Protein AF-A0A2N7QFC1-F1 (afdb_monomer)

InterPro domains:
  IPR012340 Nucleic acid-binding, OB-fold [G3DSA:2.40.50.140] (1-71)
  IPR012340 Nucleic acid-binding, OB-fold [SSF50249] (2-71)

Mean predicted aligned error: 6.57 Å

Nearest PDB structures (foldseek):
  4ex5-assembly1_B  TM=9.365E-01  e=9.198E-03  Burkholderia thailandensis E264
  5yzx-assembly2_B-2  TM=9.169E-01  e=6.946E-02  Escherichia coli K-12
  1bbw-assembly1_A-2  TM=9.046E-01  e=1.776E-01  Escherichia coli K-12
  6kcn-assembly2_C  TM=8.269E-01  e=1.160E+00  Plasmodium falciparum NF54

pLDDT: mean 87.84, std 7.6, range [58.75, 94.25]

Sequence (71 aa):
MLEEHQIIKVRYEKLSAIEKMGIKSYPNDFRPKDRAKYLKEIYKDIPAEKLEKRELEFSVAGRVMTKREMG

Solvent-accessible surface area (backbone atoms only — not comparable to full-atom values): 4850 Å² total; per-residue (Å²): 119,68,65,60,54,52,56,52,50,54,51,52,54,51,50,53,51,41,47,72,70,71,44,71,90,79,73,85,82,82,75,59,83,48,52,75,67,59,54,47,72,75,48,68,87,57,56,66,78,63,51,74,74,46,96,74,88,84,39,73,81,81,79,91,83,80,83,83,88,80,131

Foldseek 3Di:
DVVVVVVVVVVVVVLVVCVVVVHDSDDPPDDFPDDPVVCCVVPVPPDPVRVVVDPDDGGDDDDCDDDDDDD

Secondary structure (DSSP, 8-state):
-HHHHHHHHHHHHHHHHHHHTT--SS------S--HHHHHHHHTTS-HHHHHTS-----------------

Organism: NCBI:txid1295609

Radius of gyration: 18.23 Å; Cα contacts (8 Å, |Δi|>4): 20; chains: 1; bounding box: 38×32×38 Å

Structure (mmCIF, N/CA/C/O backbone):
data_AF-A0A2N7QFC1-F1
#
_entry.id   AF-A0A2N7QFC1-F1
#
loop_
_atom_site.group_PDB
_atom_site.id
_atom_site.type_symbol
_atom_site.label_atom_id
_atom_site.label_alt_id
_atom_site.label_comp_id
_atom_site.label_asym_id
_atom_site.label_entity_id
_atom_site.label_seq_id
_atom_site.pdb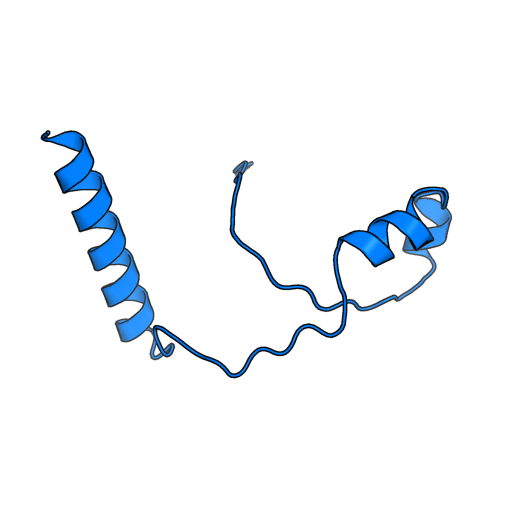x_PDB_ins_code
_atom_site.Cartn_x
_atom_site.Cartn_y
_atom_site.Cartn_z
_atom_site.occupancy
_atom_site.B_iso_or_equiv
_atom_site.auth_seq_id
_atom_site.auth_comp_id
_atom_site.auth_asym_id
_atom_site.auth_atom_id
_atom_site.pdbx_PDB_model_num
ATOM 1 N N . MET A 1 1 ? 17.352 19.575 -10.401 1.00 58.75 1 MET A N 1
ATOM 2 C CA . MET A 1 1 ? 17.807 19.303 -11.784 1.00 58.75 1 MET A CA 1
ATOM 3 C C . MET A 1 1 ? 18.488 17.941 -11.987 1.00 58.75 1 MET A C 1
ATOM 5 O O . MET A 1 1 ? 18.038 17.23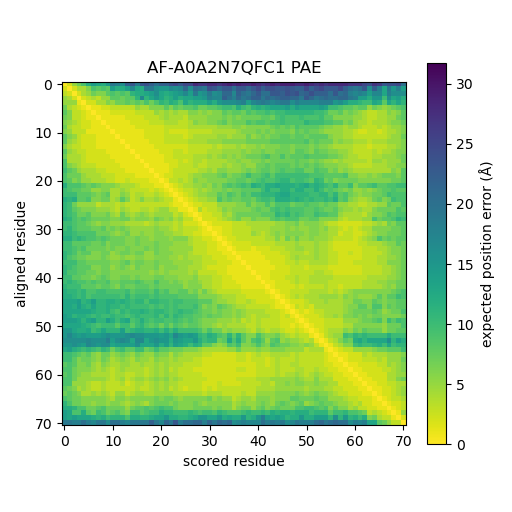5 -12.874 1.00 58.75 1 MET A O 1
ATOM 9 N N . LEU A 1 2 ? 19.501 17.509 -11.212 1.00 63.84 2 LEU A N 1
ATOM 10 C CA . LEU A 1 2 ? 20.081 16.144 -11.341 1.00 63.84 2 LEU A CA 1
ATOM 11 C C . LEU A 1 2 ? 19.313 15.062 -10.551 1.00 63.84 2 LEU A C 1
ATOM 13 O O . LEU A 1 2 ? 19.047 13.985 -11.080 1.00 63.84 2 LEU A O 1
ATOM 17 N N . GLU A 1 3 ? 18.898 15.357 -9.315 1.00 67.12 3 GLU A N 1
ATOM 18 C CA . GLU A 1 3 ? 18.163 14.400 -8.464 1.00 67.12 3 GLU A CA 1
ATOM 19 C C . GLU A 1 3 ? 16.793 14.014 -9.035 1.00 67.12 3 GLU A C 1
ATOM 21 O O . GLU A 1 3 ? 16.406 12.849 -8.999 1.00 67.12 3 GLU A O 1
ATOM 26 N N . GLU A 1 4 ? 16.067 14.963 -9.631 1.00 73.06 4 GLU A N 1
ATOM 27 C CA . GLU A 1 4 ? 14.784 14.695 -10.299 1.00 73.06 4 GLU A CA 1
ATOM 28 C C . GLU A 1 4 ? 14.947 13.684 -11.435 1.00 73.06 4 GLU A C 1
ATOM 30 O O . GLU A 1 4 ? 14.140 12.764 -11.582 1.00 73.06 4 GLU A O 1
ATOM 35 N N . HIS A 1 5 ? 16.037 13.806 -12.195 1.00 81.69 5 HIS A N 1
ATOM 36 C CA . HIS A 1 5 ? 16.358 12.884 -13.275 1.00 81.69 5 HIS A CA 1
ATOM 37 C C . HIS A 1 5 ? 16.649 11.474 -12.739 1.00 81.69 5 HIS A C 1
ATOM 39 O O . HIS A 1 5 ? 16.198 10.478 -13.308 1.00 81.69 5 HIS A O 1
ATOM 45 N N . GLN A 1 6 ? 17.322 11.381 -11.590 1.00 85.88 6 GLN A N 1
ATOM 46 C CA . GLN A 1 6 ? 17.582 10.110 -10.916 1.00 85.88 6 GLN A CA 1
ATOM 47 C C . GLN A 1 6 ? 16.297 9.466 -10.370 1.00 85.88 6 GLN A C 1
ATOM 49 O O . GLN A 1 6 ? 16.096 8.265 -10.554 1.00 85.88 6 GLN A O 1
ATOM 54 N N . ILE A 1 7 ? 15.387 10.240 -9.768 1.00 89.75 7 ILE A N 1
ATOM 55 C CA . ILE A 1 7 ? 14.096 9.730 -9.267 1.00 89.75 7 ILE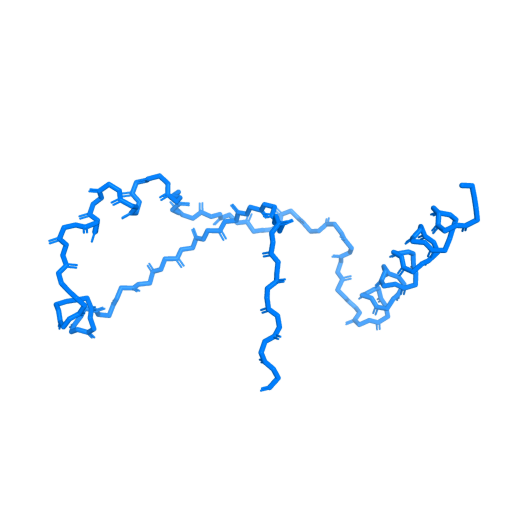 A CA 1
ATOM 56 C C . ILE A 1 7 ? 13.249 9.170 -10.414 1.00 89.75 7 ILE A C 1
ATOM 58 O O . ILE A 1 7 ? 12.649 8.099 -10.282 1.00 89.75 7 ILE A O 1
ATOM 62 N N . ILE A 1 8 ? 13.194 9.881 -11.541 1.00 91.25 8 ILE A N 1
ATOM 63 C CA . ILE A 1 8 ? 12.451 9.444 -12.726 1.00 91.25 8 ILE A CA 1
ATOM 64 C C . ILE A 1 8 ? 13.052 8.149 -13.282 1.00 91.25 8 ILE A C 1
ATOM 66 O O . ILE A 1 8 ? 12.308 7.195 -13.521 1.00 91.25 8 ILE A O 1
ATOM 70 N N . LYS A 1 9 ? 14.384 8.071 -13.409 1.00 92.75 9 LYS A N 1
ATOM 71 C CA . LYS A 1 9 ? 15.079 6.858 -13.864 1.00 92.75 9 LYS A CA 1
ATOM 72 C C . LYS A 1 9 ? 14.729 5.644 -12.997 1.00 92.75 9 LYS A C 1
ATOM 74 O O . LYS A 1 9 ? 14.301 4.623 -13.527 1.00 92.75 9 LYS A O 1
ATOM 79 N N . VAL A 1 10 ? 14.796 5.791 -11.672 1.00 92.81 10 VAL A N 1
ATOM 80 C CA . VAL A 1 10 ? 14.465 4.710 -10.725 1.00 92.81 10 VAL A CA 1
ATOM 81 C C . VAL A 1 10 ? 13.010 4.248 -10.867 1.00 92.81 10 VAL A C 1
ATOM 83 O O . VAL A 1 10 ? 12.715 3.060 -10.724 1.00 92.81 10 VAL A O 1
ATOM 86 N N . ARG A 1 11 ? 12.069 5.154 -11.165 1.00 92.75 11 ARG A N 1
ATOM 87 C CA . ARG A 1 11 ? 10.665 4.776 -11.409 1.00 92.75 11 ARG A CA 1
ATOM 88 C C . ARG A 1 11 ? 10.511 3.917 -12.665 1.00 92.75 11 ARG A C 1
ATOM 90 O O . ARG A 1 11 ? 9.777 2.934 -12.614 1.00 92.75 11 ARG A O 1
ATOM 97 N N . TYR A 1 12 ? 11.217 4.240 -13.748 1.00 92.12 12 TYR A N 1
ATOM 98 C CA . TYR A 1 12 ? 11.209 3.429 -14.973 1.00 92.12 12 TYR A CA 1
ATOM 99 C C . TYR A 1 12 ? 11.891 2.072 -14.794 1.00 92.12 12 TYR A C 1
ATOM 101 O O . TYR A 1 12 ? 11.406 1.068 -15.317 1.00 92.12 12 TYR A O 1
ATOM 109 N N . GLU A 1 13 ? 12.974 2.013 -14.018 1.00 93.44 13 GLU A N 1
ATOM 110 C CA . GLU A 1 13 ? 13.631 0.747 -13.673 1.00 93.44 13 GLU A CA 1
ATOM 111 C C . GLU A 1 13 ? 12.677 -0.165 -12.887 1.00 93.44 13 GLU A C 1
ATOM 113 O O . GLU A 1 13 ? 12.548 -1.349 -13.203 1.00 93.44 13 GLU A O 1
ATOM 118 N N . LYS A 1 14 ? 11.930 0.395 -11.924 1.00 91.44 14 LYS A N 1
ATOM 119 C CA . LYS A 1 14 ? 10.884 -0.338 -11.192 1.00 91.44 14 LYS A CA 1
ATOM 120 C C . LYS A 1 14 ? 9.736 -0.783 -12.098 1.00 91.44 14 LYS A C 1
ATOM 122 O O . LYS A 1 14 ? 9.271 -1.907 -11.949 1.00 91.44 14 LYS A O 1
ATOM 127 N N . LEU A 1 15 ? 9.305 0.057 -13.040 1.00 92.31 15 LEU A N 1
ATOM 128 C CA . LEU A 1 15 ? 8.279 -0.304 -14.024 1.00 92.31 15 LEU A CA 1
ATOM 129 C C . LEU A 1 15 ? 8.726 -1.503 -14.873 1.00 92.31 15 LEU A C 1
ATOM 131 O O . LEU A 1 15 ? 8.024 -2.507 -14.937 1.00 92.31 15 LEU A O 1
ATOM 135 N N . SER A 1 16 ? 9.943 -1.437 -15.416 1.00 92.00 16 SER A N 1
ATOM 136 C CA . SER A 1 16 ? 10.545 -2.526 -16.198 1.00 92.00 16 SER A CA 1
ATOM 137 C C . SER A 1 16 ? 10.667 -3.821 -15.386 1.00 92.00 16 SER A C 1
ATOM 139 O O . SER A 1 16 ? 10.512 -4.917 -15.920 1.00 92.00 16 SER A O 1
ATOM 141 N N . ALA A 1 17 ? 10.962 -3.719 -14.086 1.00 92.94 17 ALA A N 1
ATOM 142 C CA . ALA A 1 17 ? 11.035 -4.879 -13.202 1.00 92.94 17 ALA A CA 1
ATOM 143 C C . ALA A 1 17 ? 9.661 -5.545 -13.003 1.00 92.94 17 ALA A C 1
ATOM 145 O O . ALA A 1 17 ? 9.578 -6.770 -13.037 1.00 92.94 17 ALA A O 1
ATOM 146 N N . ILE A 1 18 ? 8.592 -4.756 -12.855 1.00 90.56 18 ILE A N 1
ATOM 147 C CA . ILE A 1 18 ? 7.209 -5.254 -12.747 1.00 90.56 18 ILE A CA 1
ATOM 148 C C . ILE A 1 18 ? 6.793 -5.967 -14.042 1.00 90.56 18 ILE A C 1
ATOM 150 O O . ILE A 1 18 ? 6.225 -7.057 -13.990 1.00 90.56 18 ILE A O 1
ATOM 154 N N . GLU A 1 19 ? 7.153 -5.407 -15.198 1.00 90.75 19 GLU A N 1
ATOM 155 C CA . GLU A 1 19 ? 6.883 -6.018 -16.506 1.00 90.75 19 GLU A CA 1
ATOM 156 C C . GLU A 1 19 ? 7.606 -7.356 -16.682 1.00 90.75 19 GLU A C 1
ATOM 158 O O . GLU A 1 19 ? 7.006 -8.331 -17.134 1.00 90.75 19 GLU A O 1
ATOM 163 N N . LYS A 1 20 ? 8.875 -7.445 -16.258 1.00 92.19 20 LYS A N 1
ATOM 164 C CA . LYS A 1 20 ? 9.643 -8.703 -16.269 1.00 92.19 20 LYS A CA 1
ATOM 165 C C . LYS A 1 20 ? 9.052 -9.779 -15.359 1.00 92.19 20 LYS A C 1
ATOM 167 O O . LYS A 1 20 ? 9.226 -10.959 -15.642 1.00 92.19 20 LYS A O 1
ATOM 172 N N . MET A 1 21 ? 8.351 -9.393 -14.292 1.00 90.81 21 MET A N 1
ATOM 173 C CA . MET A 1 21 ? 7.610 -10.326 -13.434 1.00 90.81 21 MET A CA 1
ATOM 174 C C . MET A 1 21 ? 6.310 -10.831 -14.087 1.00 90.81 21 MET A C 1
ATOM 176 O O . MET A 1 21 ? 5.610 -11.643 -13.489 1.00 90.81 21 MET A O 1
ATOM 180 N N . GLY A 1 22 ? 5.966 -10.363 -15.294 1.00 88.50 22 GLY A N 1
ATOM 181 C CA . GLY A 1 22 ? 4.728 -10.724 -15.988 1.00 88.50 22 GLY A CA 1
ATOM 182 C C . GLY A 1 22 ? 3.483 -10.045 -15.412 1.00 88.50 22 GLY A C 1
ATOM 183 O O . GLY A 1 22 ? 2.362 -10.399 -15.774 1.00 88.50 22 GLY A O 1
ATOM 184 N N . ILE A 1 23 ? 3.659 -9.068 -14.517 1.00 87.06 23 ILE A N 1
ATOM 185 C CA . ILE A 1 23 ? 2.561 -8.296 -13.941 1.00 87.06 23 ILE A CA 1
ATOM 186 C C . ILE A 1 23 ? 2.221 -7.166 -14.912 1.00 87.06 23 ILE A C 1
ATOM 188 O O . ILE A 1 23 ? 3.087 -6.409 -15.345 1.00 87.06 23 ILE A O 1
ATOM 192 N N . LYS A 1 24 ? 0.937 -7.027 -15.244 1.00 86.56 24 LYS A N 1
ATOM 193 C CA . LYS A 1 24 ? 0.452 -5.942 -16.102 1.00 86.56 24 LYS A CA 1
ATOM 194 C C . LYS A 1 24 ? 0.710 -4.599 -15.410 1.00 86.56 24 LYS A C 1
ATOM 196 O O . LYS A 1 24 ? 0.223 -4.390 -14.305 1.00 86.56 24 LYS A O 1
ATOM 201 N N . SER A 1 25 ? 1.434 -3.688 -16.062 1.00 83.38 25 SER A N 1
ATOM 202 C CA . SER A 1 25 ? 1.889 -2.410 -15.483 1.00 83.38 25 SER A CA 1
ATOM 203 C C . SER A 1 25 ? 0.757 -1.498 -14.998 1.00 83.38 25 SER A C 1
ATOM 205 O O . SER A 1 25 ? 0.910 -0.769 -14.021 1.00 83.38 25 SER A O 1
ATOM 207 N N . TYR A 1 26 ? -0.395 -1.560 -15.669 1.00 87.56 26 TYR A N 1
ATOM 208 C CA . TYR A 1 26 ? -1.582 -0.763 -15.360 1.00 87.56 26 TYR A CA 1
ATOM 209 C C . TYR A 1 26 ? -2.835 -1.653 -15.413 1.00 87.56 26 TYR A C 1
ATOM 211 O O . TYR A 1 26 ? -3.581 -1.618 -16.396 1.00 87.56 26 TYR A O 1
ATOM 219 N N . PRO A 1 27 ? -3.052 -2.515 -14.404 1.00 89.25 27 PRO A N 1
ATOM 220 C CA . PRO A 1 27 ? -4.234 -3.358 -14.337 1.00 89.25 27 PRO A CA 1
ATOM 221 C C . PRO A 1 27 ? -5.439 -2.533 -13.870 1.00 89.25 27 PRO A C 1
ATOM 223 O O . PRO A 1 27 ? -5.304 -1.616 -13.059 1.00 89.25 27 PRO A O 1
ATOM 226 N N . ASN A 1 28 ? -6.628 -2.877 -14.363 1.00 87.62 28 ASN A N 1
ATOM 227 C CA . ASN A 1 28 ? -7.893 -2.252 -13.947 1.00 87.62 28 ASN A CA 1
ATOM 228 C C . ASN A 1 28 ? -8.870 -3.290 -13.366 1.00 87.62 28 ASN A C 1
ATOM 230 O O . ASN A 1 28 ? -10.088 -3.134 -13.400 1.00 87.62 28 ASN A O 1
ATOM 234 N N . ASP A 1 29 ? -8.319 -4.396 -12.876 1.00 89.81 29 ASP A N 1
ATOM 235 C CA . ASP A 1 29 ? -9.075 -5.562 -12.428 1.00 89.81 29 ASP A CA 1
ATOM 236 C C . ASP A 1 29 ? -9.503 -5.440 -10.956 1.00 89.81 29 ASP A C 1
ATOM 238 O O . ASP A 1 29 ? -10.460 -6.077 -10.516 1.00 89.81 29 ASP A O 1
ATOM 242 N N . PHE A 1 30 ? -8.826 -4.585 -10.182 1.00 91.75 30 PHE A N 1
ATOM 243 C CA . PHE A 1 30 ? -9.095 -4.425 -8.758 1.00 91.75 30 PHE A CA 1
ATOM 244 C C . PHE A 1 30 ? -10.329 -3.552 -8.498 1.00 91.75 30 PHE A C 1
ATOM 246 O O . PHE A 1 30 ? -10.376 -2.380 -8.876 1.00 91.75 30 PHE A O 1
ATOM 253 N N . ARG A 1 31 ? -11.309 -4.106 -7.778 1.00 92.00 31 ARG A N 1
ATOM 254 C CA . ARG A 1 31 ? -12.513 -3.395 -7.329 1.00 92.00 31 ARG A CA 1
ATOM 255 C C . ARG A 1 31 ? -12.574 -3.392 -5.797 1.00 92.00 31 ARG A C 1
ATOM 257 O O . ARG A 1 31 ? -12.922 -4.425 -5.224 1.00 92.00 31 ARG A O 1
ATOM 264 N N . PRO A 1 32 ? -12.250 -2.272 -5.124 1.00 91.94 32 PRO A N 1
ATOM 265 C CA . PRO A 1 32 ? -12.383 -2.185 -3.674 1.00 91.94 32 PRO A CA 1
ATOM 266 C C . PRO A 1 32 ? -13.857 -2.279 -3.275 1.00 91.94 32 PRO A C 1
ATOM 268 O O . PRO A 1 32 ? -14.708 -1.616 -3.875 1.00 91.94 32 PRO A O 1
ATOM 271 N N . LYS A 1 33 ? -14.150 -3.084 -2.252 1.00 92.94 33 LYS A N 1
ATOM 272 C CA . LYS A 1 33 ? -15.495 -3.181 -1.661 1.00 92.94 33 LYS A CA 1
ATOM 273 C C . LYS A 1 33 ? -15.736 -2.075 -0.632 1.00 92.94 33 LYS A C 1
ATOM 275 O O . LYS A 1 33 ? -16.855 -1.589 -0.505 1.00 92.94 33 LYS A O 1
ATOM 280 N N . ASP A 1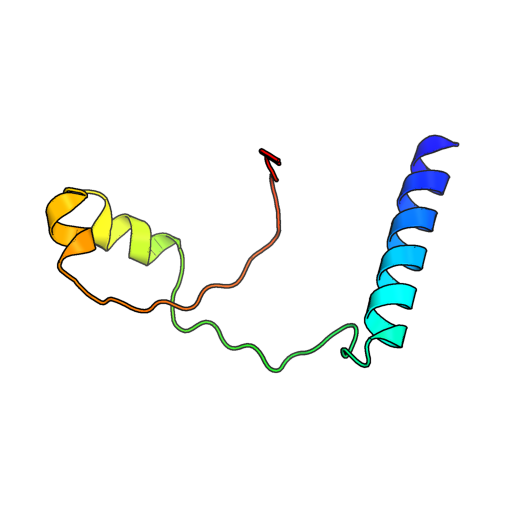 34 ? -14.675 -1.633 0.038 1.00 93.62 34 ASP A N 1
ATOM 281 C CA . ASP A 1 34 ? -14.745 -0.750 1.193 1.00 93.62 34 ASP A CA 1
ATOM 282 C C . ASP A 1 34 ? -14.064 0.593 0.931 1.00 93.62 34 ASP A C 1
ATOM 284 O O . ASP A 1 34 ? -13.184 0.746 0.077 1.00 93.62 34 ASP A O 1
ATOM 288 N N . ARG A 1 35 ? -14.451 1.603 1.715 1.00 93.00 35 ARG A N 1
ATOM 289 C CA . ARG A 1 35 ? -13.780 2.908 1.727 1.00 93.00 35 ARG A CA 1
ATOM 290 C C . ARG A 1 35 ? -13.261 3.211 3.120 1.00 93.00 35 ARG A C 1
ATOM 292 O O . ARG A 1 35 ? -13.990 3.100 4.102 1.00 93.00 35 ARG A O 1
ATOM 299 N N . ALA A 1 36 ? -12.026 3.708 3.183 1.00 91.81 36 ALA A N 1
ATOM 300 C CA . ALA A 1 36 ? -11.342 4.020 4.437 1.00 91.81 36 ALA A CA 1
ATOM 301 C C . ALA A 1 36 ? -12.126 4.980 5.352 1.00 91.81 36 ALA A C 1
ATOM 303 O O . ALA A 1 36 ? -12.015 4.878 6.569 1.00 91.81 36 ALA A O 1
ATOM 304 N N . LYS A 1 37 ? -12.929 5.894 4.784 1.00 92.94 37 LYS A N 1
ATOM 305 C CA . LYS A 1 37 ? -13.791 6.795 5.563 1.00 92.94 37 LYS A CA 1
ATOM 306 C C . LYS A 1 37 ? -14.788 6.006 6.423 1.00 92.94 37 LYS A C 1
ATOM 308 O O . LYS A 1 37 ? -14.796 6.177 7.635 1.00 92.94 37 LYS A O 1
ATOM 313 N N . TYR A 1 38 ? -15.550 5.104 5.805 1.00 92.56 38 TYR A N 1
ATOM 314 C CA . TYR A 1 38 ? -16.589 4.340 6.493 1.00 92.56 38 TYR A CA 1
ATOM 315 C C . TYR A 1 38 ? -16.005 3.364 7.510 1.00 92.56 38 TYR A C 1
ATOM 317 O O . TYR A 1 38 ? -16.518 3.267 8.618 1.00 92.56 38 TYR A O 1
ATOM 325 N N . LEU A 1 39 ? -14.887 2.706 7.181 1.00 91.62 39 LEU A N 1
ATOM 326 C CA . LEU A 1 39 ? -14.200 1.829 8.134 1.00 91.62 39 LEU A CA 1
ATOM 327 C C . LEU A 1 39 ? -13.781 2.595 9.394 1.00 91.62 39 LEU A C 1
ATOM 329 O O . LEU A 1 39 ? -14.009 2.134 10.508 1.00 91.62 39 LEU A O 1
ATOM 333 N N . LYS A 1 40 ? -13.233 3.803 9.237 1.00 91.31 40 LYS A N 1
ATOM 334 C CA . LYS A 1 40 ? -12.901 4.645 10.390 1.00 91.31 40 LYS A CA 1
ATOM 335 C C . LYS A 1 40 ? -14.146 5.046 11.175 1.00 91.31 40 LYS A C 1
ATOM 337 O O . LYS A 1 40 ? -14.125 4.964 12.391 1.00 91.31 40 LYS A O 1
ATOM 342 N N . GLU A 1 41 ? -15.220 5.463 10.513 1.00 93.81 41 GLU A N 1
ATOM 343 C CA . GLU A 1 41 ? -16.449 5.886 11.197 1.00 93.81 41 GLU A CA 1
ATOM 344 C C . GLU A 1 41 ? -17.099 4.752 12.004 1.00 93.81 41 GLU A C 1
ATOM 346 O O . GLU A 1 41 ? -17.543 4.997 13.122 1.00 93.81 41 GLU A O 1
ATOM 351 N N . ILE A 1 42 ? -17.113 3.528 11.469 1.00 90.12 42 ILE A N 1
ATOM 352 C CA . ILE A 1 42 ? -17.758 2.363 12.093 1.00 90.12 42 ILE A CA 1
ATOM 353 C C . ILE A 1 42 ? -16.909 1.785 13.233 1.00 90.12 42 ILE A C 1
ATOM 355 O O . ILE A 1 42 ? -17.456 1.374 14.256 1.00 90.12 42 ILE A O 1
ATOM 359 N N . TYR A 1 43 ? -15.584 1.730 13.064 1.00 90.31 43 TYR A N 1
ATOM 360 C CA . TYR A 1 43 ? -14.703 0.980 13.967 1.00 90.31 43 TYR A CA 1
ATOM 361 C C . TYR A 1 43 ? -13.848 1.846 14.901 1.00 90.31 43 TYR A C 1
ATOM 363 O O . TYR A 1 43 ? -13.195 1.286 15.777 1.00 90.31 43 TYR A O 1
ATOM 371 N N . LYS A 1 44 ? -13.859 3.183 14.780 1.00 90.75 44 LYS A N 1
ATOM 372 C CA . LYS A 1 44 ? -13.029 4.079 15.619 1.00 90.75 44 LYS A CA 1
ATOM 373 C C . LYS A 1 44 ? -13.226 3.903 17.129 1.00 90.75 44 LYS A C 1
ATOM 375 O O . LYS A 1 44 ? -12.267 4.067 17.871 1.00 90.75 44 LYS A O 1
ATOM 380 N N . ASP A 1 45 ? -14.444 3.583 17.566 1.00 92.31 45 ASP A N 1
ATOM 381 C CA . ASP A 1 45 ? -14.811 3.517 18.987 1.00 92.31 45 ASP A CA 1
ATOM 382 C C . ASP A 1 45 ? -14.768 2.074 19.530 1.00 92.31 45 ASP A C 1
ATOM 384 O O . ASP A 1 45 ? -15.112 1.821 20.686 1.00 92.31 45 ASP A O 1
ATOM 388 N N . ILE A 1 46 ? -14.376 1.099 18.699 1.00 88.19 46 ILE A N 1
ATOM 389 C CA . ILE A 1 46 ? -14.328 -0.313 19.081 1.00 88.19 46 ILE A CA 1
ATOM 390 C C . ILE A 1 46 ? -12.916 -0.641 19.595 1.00 88.19 46 ILE A C 1
ATOM 392 O O . ILE A 1 46 ? -11.941 -0.406 18.882 1.00 88.19 46 ILE A O 1
ATOM 396 N N . PRO A 1 47 ? -12.777 -1.206 20.810 1.00 89.00 47 PRO A N 1
ATOM 397 C CA . PRO A 1 47 ? -11.474 -1.568 21.360 1.00 89.00 47 PRO A CA 1
ATOM 398 C C . PRO A 1 47 ? -10.833 -2.723 20.579 1.00 89.00 47 PRO A C 1
ATOM 400 O O . PRO A 1 47 ? -11.535 -3.595 20.060 1.00 8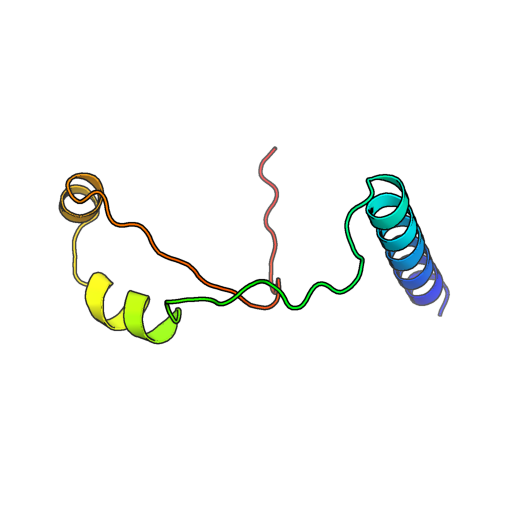9.00 47 PRO A O 1
ATOM 403 N N . ALA A 1 48 ? -9.497 -2.753 20.555 1.00 86.44 48 ALA A N 1
ATOM 404 C CA . ALA A 1 48 ? -8.702 -3.725 19.799 1.00 86.44 48 ALA A CA 1
ATOM 405 C C . ALA A 1 48 ? -9.113 -5.181 20.081 1.00 86.44 48 ALA A C 1
ATOM 407 O O . ALA A 1 48 ? -9.411 -5.918 19.148 1.00 86.44 48 ALA A O 1
ATOM 408 N N . GLU A 1 49 ? -9.305 -5.539 21.352 1.00 87.94 49 GLU A N 1
ATOM 409 C CA . GLU A 1 49 ? -9.693 -6.894 21.780 1.00 87.94 49 GLU A CA 1
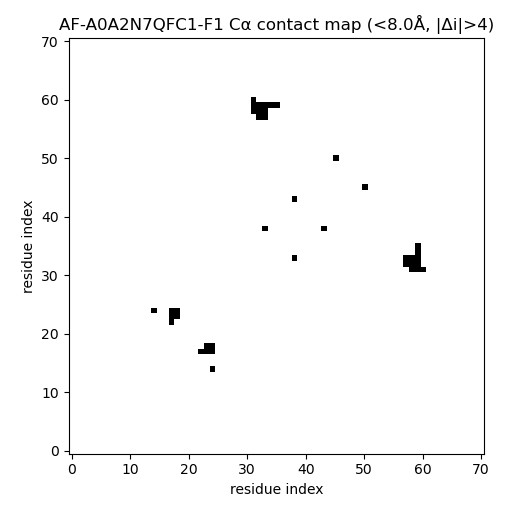ATOM 410 C C . GLU A 1 49 ? -11.025 -7.369 21.169 1.00 87.94 49 GLU A C 1
ATOM 412 O O . GLU A 1 49 ? -11.274 -8.567 21.016 1.00 87.94 49 GLU A O 1
ATOM 417 N N . LYS A 1 50 ? -11.930 -6.434 20.842 1.00 84.62 50 LYS A N 1
ATOM 418 C CA . LYS A 1 50 ? -13.207 -6.739 20.180 1.00 84.62 50 LYS A CA 1
ATOM 419 C C . LYS A 1 50 ? -13.071 -6.818 18.663 1.00 84.62 50 LYS A C 1
ATOM 421 O O . LYS A 1 50 ? -13.895 -7.486 18.044 1.00 84.62 50 LYS A O 1
ATOM 426 N N . LEU A 1 51 ? -12.088 -6.139 18.076 1.00 86.25 51 LEU A N 1
ATOM 427 C CA . LEU A 1 51 ? -11.767 -6.252 16.653 1.00 86.25 51 LEU A CA 1
ATOM 428 C C . LEU A 1 51 ? -11.028 -7.561 16.370 1.00 86.25 51 LEU A C 1
ATOM 430 O O . LEU A 1 51 ? -11.368 -8.228 15.406 1.00 86.25 51 LEU A O 1
ATOM 434 N N . GLU A 1 52 ? -10.112 -7.977 17.246 1.00 83.75 52 GLU A N 1
ATOM 435 C CA . GLU A 1 52 ? -9.3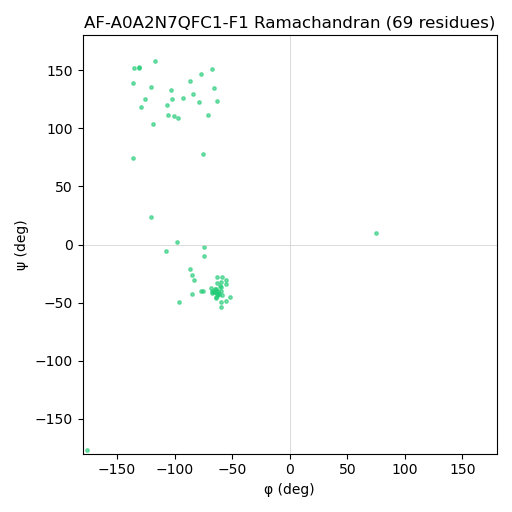49 -9.228 17.103 1.00 83.75 52 GLU A CA 1
ATOM 436 C C . GLU A 1 52 ? -10.235 -10.478 17.136 1.00 83.75 52 GLU A C 1
ATOM 438 O O . GLU A 1 52 ? -9.976 -11.449 16.435 1.00 83.75 52 GLU A O 1
ATOM 443 N N . LYS A 1 53 ? -11.326 -10.448 17.912 1.00 82.75 53 LYS A N 1
ATOM 444 C CA . LYS A 1 53 ? -12.307 -11.547 17.963 1.00 82.75 53 LYS A CA 1
ATOM 445 C C . LYS A 1 53 ? -13.214 -11.616 16.735 1.00 82.75 53 LYS A C 1
ATOM 447 O O . LYS A 1 53 ? -14.003 -12.551 16.620 1.00 82.75 53 LYS A O 1
ATOM 452 N N . ARG A 1 54 ? -13.186 -10.601 15.870 1.00 77.94 54 ARG A N 1
ATOM 453 C CA . ARG A 1 54 ? -14.019 -10.535 14.672 1.00 77.94 54 ARG A CA 1
ATOM 454 C C . ARG A 1 54 ? -13.141 -10.807 13.456 1.00 77.94 54 ARG A C 1
ATOM 456 O O . ARG A 1 54 ? -12.326 -9.975 13.081 1.00 77.94 54 ARG A O 1
ATOM 463 N N . GLU A 1 55 ? -13.357 -11.940 12.802 1.00 77.31 55 GLU A N 1
ATOM 464 C CA . GLU A 1 55 ? -12.724 -12.259 11.518 1.00 77.31 55 GLU A CA 1
ATOM 465 C C . GLU A 1 55 ? -13.397 -11.455 10.394 1.00 77.31 55 GLU A C 1
ATOM 467 O O . GLU A 1 55 ? -14.281 -11.936 9.688 1.00 77.31 55 GLU A O 1
ATOM 472 N N . LEU A 1 56 ? -13.044 -10.171 10.291 1.00 85.25 56 LEU A N 1
ATOM 473 C CA . LEU A 1 56 ? -13.572 -9.254 9.282 1.00 85.25 56 LEU A CA 1
ATOM 474 C C . LEU A 1 56 ? -12.550 -9.054 8.166 1.00 85.25 56 LEU A C 1
ATOM 476 O O . LEU A 1 56 ? -11.424 -8.624 8.412 1.00 85.2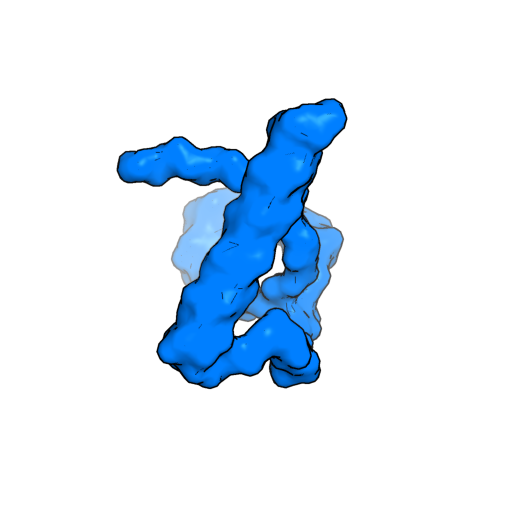5 56 LEU A O 1
ATOM 480 N N . GLU A 1 57 ? -12.975 -9.296 6.932 1.00 90.31 57 GLU A N 1
ATOM 481 C CA . GLU A 1 57 ? -12.176 -9.046 5.737 1.00 90.31 57 GLU A CA 1
ATOM 482 C C . GLU A 1 57 ? -12.647 -7.770 5.035 1.00 90.31 57 GLU A C 1
ATOM 484 O O . GLU A 1 57 ? -13.841 -7.580 4.796 1.00 90.31 57 GLU A O 1
ATOM 489 N N . PHE A 1 58 ? -11.699 -6.909 4.661 1.00 91.31 58 PHE A N 1
ATOM 490 C CA . PHE A 1 58 ? -11.971 -5.656 3.956 1.00 91.31 58 PHE A CA 1
ATOM 491 C C . PHE A 1 58 ? -11.068 -5.505 2.736 1.00 91.31 58 PHE A C 1
ATOM 493 O O . PHE A 1 58 ? -9.934 -5.986 2.713 1.00 91.31 58 PHE A O 1
ATOM 500 N N . SER A 1 59 ? -11.545 -4.779 1.728 1.00 93.81 59 SER A N 1
ATOM 501 C CA . SER A 1 59 ? -10.792 -4.500 0.503 1.00 93.81 59 SER A CA 1
ATOM 502 C C . SER A 1 59 ? -10.790 -3.007 0.189 1.00 93.81 59 SER A C 1
ATOM 504 O O . SER A 1 59 ? -11.840 -2.413 -0.060 1.00 93.81 59 SER A O 1
ATOM 506 N N . VAL A 1 60 ? -9.599 -2.400 0.166 1.00 93.88 60 VAL A N 1
ATOM 507 C CA . VAL A 1 60 ? -9.392 -0.960 -0.064 1.00 93.88 60 VAL A CA 1
ATOM 508 C C . VAL A 1 60 ? -8.327 -0.707 -1.136 1.00 93.88 60 VAL A C 1
ATOM 510 O O . VAL A 1 60 ? -7.409 -1.502 -1.312 1.00 93.88 60 VAL A O 1
ATOM 513 N N . ALA A 1 61 ? -8.419 0.431 -1.831 1.00 93.94 61 ALA A N 1
ATOM 514 C CA . ALA A 1 61 ? -7.380 0.941 -2.732 1.00 93.94 61 ALA A CA 1
ATOM 515 C C . ALA A 1 61 ? -7.148 2.440 -2.507 1.00 93.94 61 ALA A C 1
ATOM 517 O O . ALA A 1 61 ? -8.055 3.171 -2.105 1.00 93.94 61 ALA A O 1
ATOM 518 N N . GLY A 1 62 ? -5.929 2.906 -2.786 1.00 92.19 62 GLY A N 1
ATOM 519 C CA . GLY A 1 62 ? -5.547 4.305 -2.615 1.00 92.19 62 GLY A CA 1
ATOM 520 C C . GLY A 1 62 ? -4.124 4.596 -3.084 1.00 92.19 62 GLY A C 1
ATOM 521 O O . GLY A 1 62 ? -3.429 3.727 -3.605 1.00 92.19 62 GLY A O 1
ATOM 522 N N . ARG A 1 63 ? -3.688 5.846 -2.901 1.00 94.25 63 ARG A N 1
ATOM 523 C CA . ARG A 1 63 ? -2.310 6.264 -3.184 1.00 94.25 63 ARG A CA 1
ATOM 524 C C . ARG A 1 63 ? -1.426 6.004 -1.972 1.00 94.25 63 ARG A C 1
ATOM 526 O O . ARG A 1 63 ? -1.824 6.281 -0.842 1.00 94.25 63 ARG A O 1
ATOM 533 N N . VAL A 1 64 ? -0.205 5.543 -2.217 1.00 91.75 64 VAL A N 1
ATOM 534 C CA . VAL A 1 64 ? 0.829 5.497 -1.180 1.00 91.75 64 VAL A CA 1
ATOM 535 C C . VAL A 1 64 ? 1.267 6.932 -0.894 1.00 91.75 64 VAL A C 1
ATOM 537 O O . VAL A 1 64 ? 1.863 7.577 -1.753 1.00 91.75 64 VAL A O 1
ATOM 540 N N . MET A 1 65 ? 0.93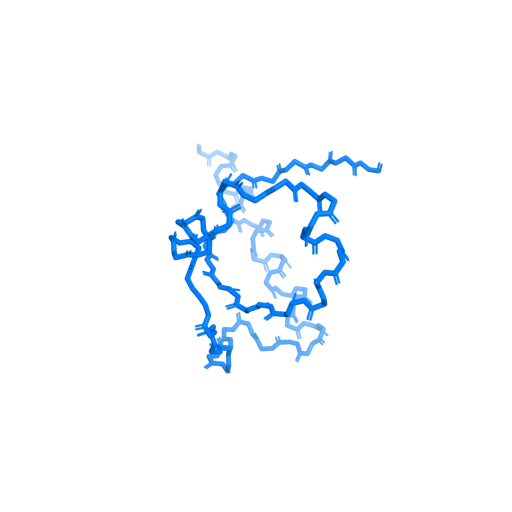3 7.434 0.295 1.00 93.31 65 MET A N 1
ATOM 541 C CA . MET A 1 65 ? 1.280 8.796 0.722 1.00 93.31 65 MET A CA 1
ATOM 542 C C . MET A 1 65 ? 2.558 8.807 1.556 1.00 93.31 65 MET A C 1
ATOM 544 O O . MET A 1 65 ? 3.476 9.574 1.291 1.00 93.31 65 MET A O 1
ATOM 548 N N . THR A 1 66 ? 2.625 7.930 2.554 1.00 91.44 66 THR A N 1
ATOM 549 C CA . THR A 1 66 ? 3.785 7.751 3.421 1.00 91.44 66 THR A CA 1
ATOM 550 C C . THR A 1 66 ? 4.032 6.263 3.599 1.00 91.44 66 THR A C 1
ATOM 552 O O . THR A 1 66 ? 3.101 5.470 3.735 1.00 91.44 66 THR A O 1
ATOM 555 N N . LYS A 1 67 ? 5.303 5.875 3.573 1.00 89.44 67 LYS A N 1
ATOM 556 C CA . LYS A 1 67 ? 5.751 4.516 3.862 1.00 89.44 67 LYS A CA 1
ATOM 557 C C . LYS A 1 67 ? 6.797 4.627 4.961 1.00 89.44 67 LYS A C 1
ATOM 559 O O . LYS A 1 67 ? 7.744 5.396 4.821 1.00 89.44 67 LYS A O 1
ATOM 564 N N . ARG A 1 68 ? 6.597 3.906 6.060 1.00 91.62 68 ARG A N 1
ATOM 565 C CA . ARG A 1 68 ? 7.621 3.706 7.089 1.00 91.62 68 ARG A CA 1
ATOM 566 C C . ARG A 1 68 ? 8.105 2.276 6.943 1.00 91.62 68 ARG A C 1
ATOM 568 O O . ARG A 1 68 ? 7.295 1.359 7.017 1.00 91.62 68 ARG A O 1
ATOM 575 N N . GLU A 1 69 ? 9.390 2.108 6.679 1.00 83.38 69 GLU A N 1
ATOM 576 C CA . GLU A 1 69 ? 10.021 0.793 6.625 1.00 83.38 69 GLU A CA 1
ATOM 577 C C . GLU A 1 69 ? 10.666 0.545 7.983 1.00 83.38 69 GLU A C 1
ATOM 579 O O . GLU A 1 69 ? 11.628 1.216 8.346 1.00 83.38 69 GLU A O 1
ATOM 584 N N . MET A 1 70 ? 10.074 -0.365 8.754 1.00 73.06 70 MET A N 1
ATOM 585 C CA . MET A 1 70 ? 10.753 -1.015 9.868 1.00 73.06 70 MET A CA 1
ATOM 586 C C . MET A 1 70 ? 11.168 -2.382 9.336 1.00 73.06 70 MET A C 1
ATOM 588 O O . MET A 1 70 ? 10.294 -3.157 8.946 1.00 73.06 70 MET A O 1
ATOM 592 N N . GLY A 1 71 ? 12.480 -2.563 9.168 1.00 62.84 71 GLY A N 1
ATOM 593 C CA . GLY A 1 71 ? 13.082 -3.785 8.634 1.00 62.84 71 GLY A CA 1
ATOM 594 C C . GLY A 1 71 ? 12.898 -4.982 9.548 1.00 62.84 71 GLY A C 1
ATOM 595 O O . GLY A 1 71 ? 12.750 -4.763 10.771 1.00 62.84 71 GLY A O 1
#